Protein AF-A0A7W6SEF0-F1 (afdb_monomer)

Sequence (95 aa):
MAKFGYLPAGMELFPASDQDQFEYIKRVIDRSDYYVVITAGRYGSVASDGLSFTEKECDYAMSQGIPVL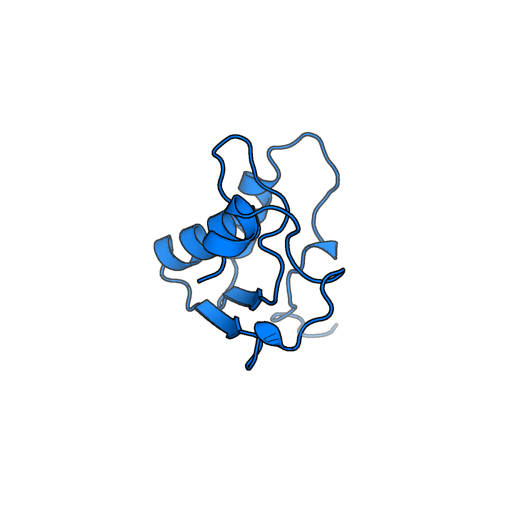AFLHKEPGSLPANRCEKDEAGRTSLI

Radius of gyration: 14.99 Å; Cα contacts (8 Å, |Δi|>4): 95; chains: 1; bounding box: 46×30×32 Å

Foldseek 3Di:
DDPPPDDDDDPVVQDPDPPPSLVVLLVVLLSDQEAEEEDAQFQDDADPVRHRSSVVSVVSSVVSVRHYHYHYDPCNPPDDPVPHDPDPSRRVVPD

Nearest PDB structures (foldseek):
  3ag5-assembly1_A  TM=3.580E-01  e=1.752E+00  Staphylococcus aureus subsp. aureus NCTC 8325
  6vw9-assembly1_B-2  TM=2.630E-01  e=4.913E+00  Caenorhabditis elegans

Mean predicted aligned error: 6.92 Å

pLDDT: mean 82.42, std 12.79, range [39.44, 96.94]

Solvent-accessible surface area (backbone atoms only — not comparable to full-atom values): 6163 Å² total; per-residue (Å²): 138,79,92,82,84,83,73,89,86,55,78,89,77,57,78,97,58,96,59,67,63,64,64,55,49,50,60,52,51,77,73,42,82,60,46,78,46,80,47,59,46,49,50,68,65,60,47,98,87,70,46,23,56,66,53,54,52,50,54,48,35,53,74,71,69,31,52,71,48,79,45,69,53,93,57,57,86,78,51,58,70,92,61,33,43,89,49,71,66,44,49,64,71,45,131

Structure (mmCIF, N/CA/C/O backbone):
data_AF-A0A7W6SEF0-F1
#
_entry.id   AF-A0A7W6SEF0-F1
#
loop_
_atom_site.group_PDB
_atom_site.id
_atom_site.type_symbol
_atom_site.label_atom_id
_atom_site.label_alt_id
_atom_site.label_comp_id
_atom_site.label_asym_id
_atom_site.label_entity_id
_atom_site.label_seq_id
_atom_site.pdbx_PDB_ins_code
_atom_site.Cartn_x
_atom_site.Cartn_y
_atom_site.Cartn_z
_atom_site.occupancy
_atom_site.B_iso_or_equiv
_atom_site.auth_seq_id
_atom_site.auth_comp_id
_atom_site.auth_asym_id
_atom_site.auth_atom_id
_atom_site.pdbx_PDB_model_num
ATOM 1 N N . MET A 1 1 ? -31.357 -14.350 -3.357 1.00 39.44 1 MET A N 1
ATOM 2 C CA . MET A 1 1 ? -30.777 -13.392 -2.393 1.00 39.44 1 MET A CA 1
ATOM 3 C C . MET A 1 1 ? -29.482 -14.010 -1.891 1.00 39.44 1 MET A C 1
ATOM 5 O O . MET A 1 1 ? -29.523 -14.899 -1.053 1.00 39.44 1 MET A O 1
ATOM 9 N N . ALA A 1 2 ? -28.364 -13.711 -2.551 1.00 41.03 2 ALA A N 1
ATOM 10 C CA . ALA A 1 2 ? -27.103 -14.388 -2.275 1.00 41.03 2 ALA A CA 1
ATOM 11 C C . ALA A 1 2 ? -26.405 -13.774 -1.056 1.00 41.03 2 ALA A C 1
ATOM 13 O O . ALA A 1 2 ? -26.467 -12.574 -0.802 1.00 41.03 2 ALA A O 1
ATOM 14 N N . LYS A 1 3 ? -25.786 -14.667 -0.292 1.00 47.06 3 LYS A N 1
ATOM 15 C CA . LYS A 1 3 ? -25.088 -14.481 0.977 1.00 47.06 3 LYS A CA 1
ATOM 16 C C . LYS A 1 3 ? -23.726 -13.803 0.708 1.00 47.06 3 LYS A C 1
ATOM 18 O O . LYS A 1 3 ? -22.683 -14.419 0.877 1.00 47.06 3 LYS A O 1
ATOM 23 N N . PHE A 1 4 ? -23.735 -12.587 0.161 1.00 53.78 4 PHE A N 1
ATOM 24 C CA . PHE A 1 4 ? -22.539 -11.845 -0.268 1.00 53.78 4 PHE A CA 1
ATOM 25 C C . PHE A 1 4 ? -21.936 -11.056 0.905 1.00 53.78 4 PHE A C 1
ATOM 27 O O . PHE A 1 4 ? -22.249 -9.885 1.082 1.00 53.78 4 PHE A O 1
ATOM 34 N N . GLY A 1 5 ? -21.123 -11.706 1.739 1.00 56.44 5 GLY A N 1
ATOM 35 C CA . GLY A 1 5 ? -20.426 -11.052 2.861 1.00 56.44 5 GLY A CA 1
ATOM 36 C C . GLY A 1 5 ? -18.937 -10.778 2.627 1.00 56.44 5 GLY A C 1
ATOM 37 O O . GLY A 1 5 ? -18.329 -10.092 3.432 1.00 56.44 5 GLY A O 1
ATOM 38 N N . TYR A 1 6 ? -18.352 -11.309 1.547 1.00 65.31 6 TYR A N 1
ATOM 39 C CA . TYR A 1 6 ? -16.899 -11.328 1.336 1.00 65.31 6 TYR A CA 1
ATOM 40 C C . TYR A 1 6 ? -16.574 -10.960 -0.115 1.00 65.31 6 TYR A C 1
ATOM 42 O O . TYR A 1 6 ? -16.295 -11.826 -0.943 1.00 65.31 6 TYR A O 1
ATOM 50 N N . LEU A 1 7 ? -16.709 -9.679 -0.453 1.00 72.25 7 LEU A N 1
ATOM 51 C CA . LEU A 1 7 ? -16.340 -9.154 -1.767 1.00 72.25 7 LEU A CA 1
ATOM 52 C C . LEU A 1 7 ? -15.037 -8.360 -1.633 1.00 72.25 7 LEU A C 1
ATOM 54 O O . LEU A 1 7 ? -14.913 -7.599 -0.672 1.00 72.25 7 LEU A O 1
ATOM 58 N N . PRO A 1 8 ? -14.082 -8.508 -2.568 1.00 78.81 8 PRO A N 1
ATOM 59 C CA . PRO A 1 8 ? -12.926 -7.629 -2.600 1.00 78.81 8 PRO A CA 1
ATOM 60 C C . PRO A 1 8 ? -13.412 -6.197 -2.827 1.00 78.81 8 PRO A C 1
ATOM 62 O O . PRO A 1 8 ? -14.189 -5.941 -3.748 1.00 78.81 8 PRO A O 1
ATOM 65 N N . ALA A 1 9 ? -12.975 -5.281 -1.968 1.00 79.94 9 ALA A N 1
ATOM 66 C CA . ALA A 1 9 ? -13.170 -3.862 -2.184 1.00 79.94 9 ALA A CA 1
ATOM 67 C C . ALA A 1 9 ? -11.911 -3.303 -2.846 1.00 79.94 9 ALA A C 1
ATOM 69 O O . ALA A 1 9 ? -10.923 -3.030 -2.169 1.00 79.94 9 ALA A O 1
ATOM 70 N N . GLY A 1 10 ? -11.927 -3.211 -4.174 1.00 77.44 10 GLY A N 1
ATOM 71 C CA . GLY A 1 10 ? -10.840 -2.619 -4.939 1.00 77.44 10 GLY A CA 1
ATOM 72 C C . GLY A 1 10 ? -11.106 -1.161 -5.305 1.00 77.44 10 GLY A C 1
ATOM 73 O O . GLY A 1 10 ? -12.167 -0.590 -5.023 1.00 77.44 10 GLY A O 1
ATOM 74 N N . MET A 1 11 ? -10.124 -0.561 -5.977 1.00 71.50 11 MET A N 1
ATOM 75 C CA . MET A 1 11 ? -10.164 0.844 -6.388 1.00 71.50 11 MET A CA 1
ATOM 76 C C . MET A 1 11 ? -11.303 1.168 -7.367 1.00 71.50 11 MET A C 1
ATOM 78 O O . MET A 1 11 ? -11.673 2.329 -7.524 1.00 71.50 11 MET A O 1
ATOM 82 N N . GLU A 1 12 ? -11.900 0.158 -7.999 1.00 70.00 12 GLU A N 1
ATOM 83 C CA . GLU A 1 12 ? -13.079 0.277 -8.858 1.00 70.00 12 GLU A CA 1
ATOM 84 C C . GLU A 1 12 ? -14.348 0.721 -8.116 1.00 70.00 12 GLU A C 1
ATOM 86 O O . GLU A 1 12 ? -15.280 1.223 -8.743 1.00 70.00 12 GLU A O 1
ATOM 91 N N . LEU A 1 13 ? -14.395 0.553 -6.791 1.00 65.50 13 LEU A N 1
ATOM 92 C CA . LEU A 1 13 ? -15.524 0.968 -5.955 1.00 65.50 13 LEU A CA 1
ATOM 93 C C . LEU A 1 13 ? -15.366 2.392 -5.408 1.00 65.50 13 LEU A C 1
ATOM 95 O O . LEU A 1 13 ? -16.219 2.854 -4.645 1.00 65.50 13 LEU A O 1
ATOM 99 N N . PHE A 1 14 ? -14.267 3.076 -5.735 1.00 68.94 14 PHE A N 1
ATOM 100 C CA . PHE A 1 14 ? -13.942 4.366 -5.140 1.00 68.94 14 PHE A CA 1
ATOM 101 C C . PHE A 1 14 ? -14.548 5.496 -5.985 1.00 68.94 14 PHE A C 1
ATOM 103 O O . PHE A 1 14 ? -14.294 5.572 -7.190 1.00 68.94 14 PHE A O 1
ATOM 110 N N . PRO A 1 15 ? -15.380 6.372 -5.396 1.00 64.62 15 PRO A N 1
ATOM 111 C CA . PRO A 1 15 ? -15.965 7.484 -6.130 1.00 64.62 15 PRO A CA 1
ATOM 112 C C . PRO A 1 15 ? -14.872 8.466 -6.573 1.00 64.62 15 PRO A C 1
ATOM 114 O O . PRO A 1 15 ? -14.011 8.844 -5.785 1.00 64.62 15 PRO A O 1
ATOM 117 N N . ALA A 1 16 ? -14.943 8.925 -7.824 1.00 60.09 16 ALA A N 1
ATOM 118 C CA . ALA A 1 16 ? -14.096 9.996 -8.351 1.00 60.09 16 ALA A CA 1
ATOM 119 C C . ALA A 1 16 ? -14.615 11.378 -7.896 1.00 60.09 16 ALA A C 1
ATOM 121 O O . ALA A 1 16 ? -15.036 12.185 -8.723 1.00 60.09 16 ALA A O 1
ATOM 122 N N . SER A 1 17 ? -14.703 11.613 -6.583 1.00 58.84 17 SER A N 1
ATOM 123 C CA . SER A 1 17 ? -15.214 12.865 -6.004 1.00 58.84 17 SER A CA 1
ATOM 124 C C . SER A 1 17 ? -14.119 13.681 -5.310 1.00 58.84 17 SER A C 1
ATOM 126 O O . SER A 1 17 ? -13.074 13.150 -4.953 1.00 58.84 17 SER A O 1
ATOM 128 N N . ASP A 1 18 ? -14.397 14.969 -5.074 1.00 53.88 18 ASP A N 1
ATOM 129 C CA . ASP A 1 18 ? -13.518 15.925 -4.371 1.00 53.88 18 ASP A CA 1
ATOM 130 C C . ASP A 1 18 ? -13.388 15.669 -2.853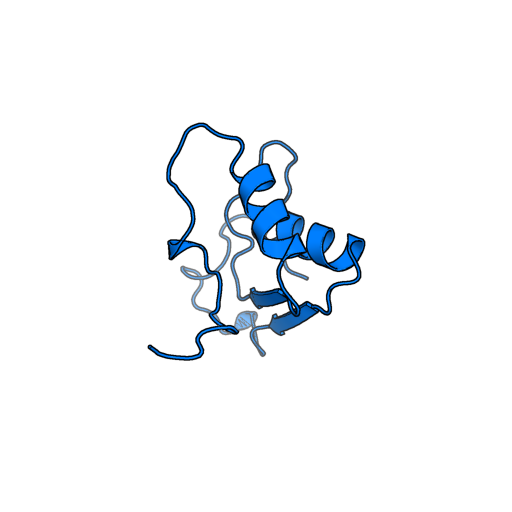 1.00 53.88 18 ASP A C 1
ATOM 132 O O . ASP A 1 18 ? -12.762 16.449 -2.132 1.00 53.88 18 ASP A O 1
ATOM 136 N N . GLN A 1 19 ? -14.030 14.621 -2.325 1.00 58.16 19 GLN A N 1
ATOM 137 C CA . GLN A 1 19 ? -13.870 14.236 -0.924 1.00 58.16 19 GLN A CA 1
ATOM 138 C C . GLN A 1 19 ? -12.465 13.656 -0.724 1.00 58.16 19 GLN A C 1
ATOM 140 O O . GLN A 1 19 ? -11.928 13.054 -1.649 1.00 58.16 19 GLN A O 1
ATOM 145 N N . ASP A 1 20 ? -11.875 13.814 0.467 1.00 74.94 20 ASP A N 1
ATOM 146 C CA . ASP A 1 20 ? -10.567 13.222 0.767 1.00 74.94 20 ASP A CA 1
ATOM 147 C C . ASP A 1 20 ? -10.643 11.700 0.561 1.00 74.94 20 ASP A C 1
ATOM 149 O O . ASP A 1 20 ? -11.208 10.959 1.372 1.00 74.94 20 ASP A O 1
ATOM 153 N N . GLN A 1 21 ? -10.148 11.255 -0.597 1.00 77.75 21 GLN A N 1
ATOM 154 C CA . GLN A 1 21 ? -10.244 9.886 -1.091 1.00 77.75 21 GLN A CA 1
ATOM 155 C C . GLN A 1 21 ? -9.670 8.909 -0.063 1.00 77.75 21 GLN A C 1
ATOM 157 O O . GLN A 1 21 ? -10.187 7.805 0.115 1.00 77.75 21 GLN A O 1
ATOM 162 N N . PHE A 1 22 ? -8.659 9.355 0.681 1.00 83.25 22 PHE A N 1
ATOM 163 C CA . PHE A 1 22 ? -8.027 8.576 1.726 1.00 83.25 22 PHE A CA 1
ATOM 164 C C . PHE A 1 22 ? -8.965 8.326 2.916 1.00 83.25 22 PHE A C 1
ATOM 166 O O . PHE A 1 22 ? -9.010 7.212 3.433 1.00 83.25 22 PHE A O 1
ATOM 173 N N . GLU A 1 23 ? -9.791 9.297 3.316 1.00 86.81 23 GLU A N 1
ATOM 174 C CA . GLU A 1 23 ? -10.790 9.107 4.382 1.00 86.81 23 GLU A CA 1
ATOM 175 C C . GLU A 1 23 ? -11.851 8.067 4.016 1.00 86.81 23 GLU A C 1
ATOM 177 O O . GLU A 1 23 ? -12.312 7.308 4.872 1.00 86.81 23 GLU A O 1
ATOM 182 N N . TYR A 1 24 ? -12.243 8.006 2.743 1.00 85.69 24 TYR A N 1
ATOM 183 C CA . TYR A 1 24 ? -13.146 6.962 2.269 1.00 85.69 24 TYR A CA 1
ATOM 184 C C . TYR A 1 24 ? -12.477 5.585 2.319 1.00 85.69 24 TYR A C 1
ATOM 186 O O . TYR A 1 24 ? -13.068 4.640 2.843 1.00 85.69 24 TYR A O 1
ATOM 194 N N . ILE A 1 25 ? -11.239 5.482 1.831 1.00 88.00 25 ILE A N 1
ATOM 195 C CA . ILE A 1 25 ? -10.490 4.222 1.806 1.00 88.00 25 ILE A CA 1
ATOM 196 C C . ILE A 1 25 ? -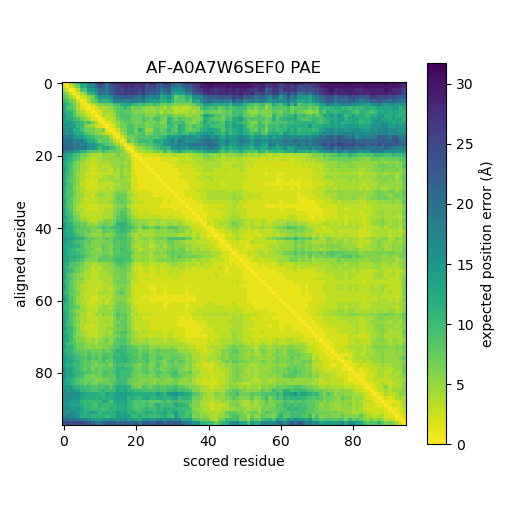10.272 3.684 3.222 1.00 88.00 25 ILE A C 1
ATOM 198 O O . ILE A 1 25 ? -10.509 2.502 3.462 1.00 88.00 25 ILE A O 1
ATOM 202 N N . LYS A 1 26 ? -9.949 4.545 4.194 1.00 90.56 26 LYS A N 1
ATOM 203 C CA . LYS A 1 26 ? -9.847 4.149 5.606 1.00 90.56 26 LYS A CA 1
ATOM 204 C C . LYS A 1 26 ? -11.112 3.461 6.116 1.00 90.56 26 LYS A C 1
ATOM 206 O O . LYS A 1 26 ? -11.026 2.384 6.688 1.00 90.56 26 LYS A O 1
ATOM 211 N N . ARG A 1 27 ? -12.299 3.997 5.807 1.00 90.25 27 ARG A N 1
ATOM 212 C CA . ARG A 1 27 ? -13.583 3.375 6.197 1.00 90.25 27 ARG A CA 1
ATOM 213 C C . ARG A 1 27 ? -13.820 2.012 5.549 1.00 90.25 27 ARG A C 1
ATOM 215 O O . ARG A 1 27 ? -14.564 1.202 6.099 1.00 90.25 27 ARG A O 1
ATOM 222 N N . VAL A 1 28 ? -13.272 1.790 4.356 1.00 89.81 28 VAL A N 1
ATOM 223 C CA . VAL A 1 28 ? -13.325 0.491 3.673 1.00 89.81 28 VAL A CA 1
ATOM 224 C C . VAL A 1 28 ? -12.366 -0.486 4.351 1.00 89.81 28 VAL A C 1
ATOM 226 O O . VAL A 1 28 ? -12.767 -1.608 4.662 1.00 89.81 28 VAL A O 1
ATOM 229 N N . ILE A 1 29 ? -11.144 -0.043 4.650 1.00 91.50 29 ILE A N 1
ATOM 230 C CA . ILE A 1 29 ? -10.140 -0.825 5.377 1.00 91.50 29 ILE A CA 1
ATOM 231 C C . ILE A 1 29 ? -10.676 -1.230 6.757 1.00 91.50 29 ILE A C 1
ATOM 233 O O . ILE A 1 29 ? -10.673 -2.413 7.067 1.00 91.50 29 ILE A O 1
ATOM 237 N N . ASP A 1 30 ? -11.266 -0.310 7.523 1.00 92.69 30 ASP A N 1
ATOM 238 C CA . ASP A 1 30 ? -11.834 -0.575 8.859 1.00 92.69 30 ASP A CA 1
ATOM 239 C C . ASP A 1 30 ? -12.923 -1.665 8.871 1.00 92.69 30 ASP A C 1
ATOM 241 O O . ASP A 1 30 ? -13.240 -2.236 9.914 1.00 92.69 30 ASP A O 1
ATOM 245 N N . ARG A 1 31 ? -13.549 -1.927 7.719 1.00 90.69 31 ARG A N 1
ATOM 246 C CA . ARG A 1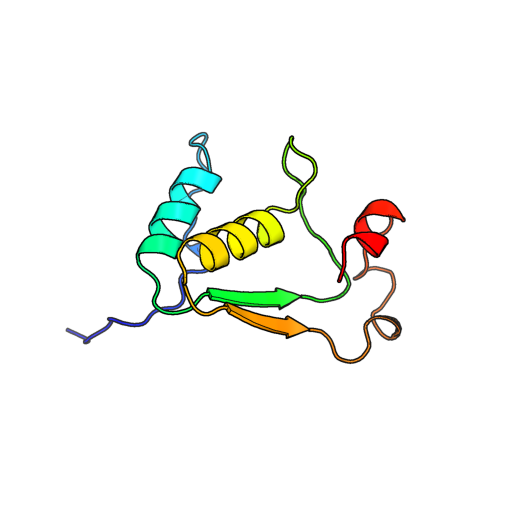 31 ? -14.601 -2.941 7.541 1.00 90.69 31 ARG A CA 1
ATOM 247 C C . ARG A 1 31 ? -14.083 -4.241 6.926 1.00 90.69 31 ARG A C 1
ATOM 249 O O . ARG A 1 31 ? -14.891 -5.119 6.630 1.00 90.69 31 ARG A O 1
ATOM 256 N N . SER A 1 32 ? -12.780 -4.340 6.689 1.00 90.19 32 SER A N 1
ATOM 257 C CA . SER A 1 32 ? -12.141 -5.461 6.007 1.00 90.19 32 SER A CA 1
ATOM 258 C C . SER A 1 32 ? -11.445 -6.387 7.001 1.00 90.19 32 SER A C 1
ATOM 260 O O . SER A 1 32 ? -10.771 -5.933 7.920 1.00 90.19 32 SER A O 1
ATOM 262 N N . ASP A 1 33 ? -11.561 -7.698 6.781 1.00 92.06 33 ASP A N 1
ATOM 263 C CA . ASP A 1 33 ? -10.866 -8.707 7.594 1.00 92.06 33 ASP A CA 1
ATOM 264 C C . ASP A 1 33 ? -9.387 -8.874 7.198 1.00 92.06 33 ASP A C 1
ATOM 266 O O . ASP A 1 33 ? -8.570 -9.313 8.003 1.00 92.06 33 ASP A O 1
ATOM 270 N N . TYR A 1 34 ? -9.046 -8.548 5.946 1.00 92.25 34 TYR A N 1
ATOM 271 C CA . TYR A 1 34 ? -7.704 -8.664 5.374 1.00 92.25 34 TYR A CA 1
ATOM 272 C C . TYR A 1 34 ? -7.444 -7.511 4.410 1.00 92.25 34 TYR A C 1
ATOM 274 O O . TYR A 1 34 ? -8.329 -7.133 3.640 1.00 92.25 34 TYR A O 1
ATOM 282 N N . TYR A 1 35 ? -6.208 -7.020 4.389 1.00 93.50 35 TYR A N 1
ATOM 283 C CA . TYR A 1 35 ? -5.727 -6.101 3.362 1.00 93.50 35 TYR A CA 1
ATOM 284 C C . TYR A 1 35 ? -4.770 -6.848 2.431 1.00 93.50 35 TYR A C 1
ATOM 286 O O . TYR A 1 35 ? -3.794 -7.449 2.878 1.00 93.50 35 TYR A O 1
ATOM 294 N N . VAL A 1 36 ? -5.062 -6.853 1.132 1.00 92.44 36 VAL A N 1
ATOM 295 C CA . VAL A 1 36 ? -4.257 -7.554 0.125 1.00 92.44 36 VAL A CA 1
ATOM 296 C C . VAL A 1 36 ? -3.620 -6.527 -0.789 1.00 92.44 36 VAL A C 1
ATOM 298 O O . VAL A 1 36 ? -4.325 -5.753 -1.431 1.00 92.44 36 VAL A O 1
ATOM 301 N N . VAL A 1 37 ? -2.296 -6.563 -0.895 1.00 91.56 37 VAL A N 1
ATOM 302 C CA . VAL A 1 37 ? -1.542 -5.679 -1.782 1.00 91.56 37 VAL A CA 1
ATOM 303 C C . VAL A 1 37 ? -0.681 -6.499 -2.731 1.00 91.56 37 VAL A C 1
ATOM 305 O O . VAL A 1 37 ? -0.028 -7.463 -2.334 1.00 91.56 37 VAL A O 1
ATOM 308 N N . ILE A 1 38 ? -0.697 -6.125 -4.007 1.00 90.25 38 ILE A N 1
ATOM 309 C CA . ILE A 1 38 ? 0.121 -6.740 -5.051 1.00 90.25 38 ILE A CA 1
ATOM 310 C C . ILE A 1 38 ? 1.026 -5.647 -5.604 1.00 90.25 38 ILE A C 1
ATOM 312 O O . ILE A 1 38 ? 0.534 -4.676 -6.178 1.00 90.25 38 ILE A O 1
ATOM 316 N N . THR A 1 39 ? 2.337 -5.800 -5.442 1.00 88.25 39 THR A N 1
ATOM 317 C CA . THR A 1 39 ? 3.313 -4.804 -5.894 1.00 88.25 39 THR A CA 1
ATOM 318 C C . THR A 1 39 ? 4.297 -5.396 -6.899 1.00 88.25 39 THR A C 1
ATOM 320 O O . THR A 1 39 ? 4.611 -6.590 -6.920 1.00 88.25 39 THR A O 1
ATOM 323 N N . ALA A 1 40 ? 4.760 -4.529 -7.792 1.00 88.75 40 ALA A N 1
ATOM 324 C CA . ALA A 1 40 ? 5.746 -4.835 -8.817 1.00 88.75 40 ALA A CA 1
ATOM 325 C C . ALA A 1 40 ? 6.680 -3.624 -8.957 1.00 88.75 40 ALA A C 1
ATOM 327 O O . ALA A 1 40 ? 6.964 -2.946 -7.981 1.00 88.75 40 ALA A O 1
ATOM 328 N N . GLY A 1 41 ? 7.142 -3.310 -10.165 1.00 87.25 41 GLY A N 1
ATOM 329 C CA . GLY A 1 41 ? 8.132 -2.257 -10.397 1.00 87.25 41 GLY A CA 1
ATOM 330 C C . GLY A 1 41 ? 7.639 -0.817 -10.228 1.00 87.25 41 GLY A C 1
ATOM 331 O O . GLY A 1 41 ? 8.383 0.084 -10.595 1.00 87.25 41 GLY A O 1
ATOM 332 N N . ARG A 1 42 ? 6.412 -0.570 -9.746 1.00 88.06 42 ARG A N 1
ATOM 333 C CA . ARG A 1 42 ? 5.829 0.779 -9.645 1.00 88.06 42 ARG A CA 1
ATOM 334 C C . ARG A 1 42 ? 5.408 1.097 -8.225 1.00 88.06 42 ARG A C 1
ATOM 336 O O . ARG A 1 42 ? 4.622 0.347 -7.651 1.00 88.06 42 ARG A O 1
ATOM 343 N N . TYR A 1 43 ? 5.909 2.213 -7.710 1.00 84.88 43 TYR A N 1
ATOM 344 C CA . TYR A 1 43 ? 5.529 2.753 -6.411 1.00 84.88 43 TYR A CA 1
ATOM 345 C C . TYR A 1 43 ? 4.135 3.390 -6.485 1.00 84.88 43 TYR A C 1
ATOM 347 O O . TYR A 1 43 ? 3.353 3.312 -5.543 1.00 84.88 43 TYR A O 1
ATOM 355 N N . GLY A 1 44 ? 3.766 3.899 -7.665 1.00 82.75 44 GLY A N 1
ATOM 356 C CA . GLY A 1 44 ? 2.423 4.397 -7.942 1.00 82.75 44 GLY A CA 1
ATOM 357 C C . GLY A 1 44 ? 2.281 5.894 -7.690 1.00 82.75 44 GLY A C 1
ATOM 358 O O . GLY A 1 44 ? 3.257 6.639 -7.654 1.00 82.75 44 GLY A O 1
ATOM 359 N N . SER A 1 45 ? 1.036 6.356 -7.587 1.00 84.12 45 SER A N 1
ATOM 360 C CA . SER A 1 45 ? 0.748 7.776 -7.381 1.00 84.12 45 SER A CA 1
ATOM 361 C C . SER A 1 45 ? 1.099 8.187 -5.954 1.00 84.12 45 SER A C 1
ATOM 363 O O . SER A 1 45 ? 0.610 7.580 -5.001 1.00 84.12 45 SER A O 1
ATOM 365 N N . VAL A 1 46 ? 1.910 9.234 -5.821 1.00 84.44 46 VAL A N 1
ATOM 366 C CA . VAL A 1 46 ? 2.267 9.837 -4.533 1.00 84.44 46 VAL A CA 1
ATOM 367 C C . VAL A 1 46 ? 1.254 10.899 -4.123 1.00 84.44 46 VAL A C 1
ATOM 369 O O . VAL A 1 46 ? 0.775 11.678 -4.951 1.00 84.44 46 VAL A O 1
ATOM 372 N N . ALA A 1 47 ? 0.923 10.925 -2.837 1.00 82.31 47 ALA A N 1
ATOM 373 C CA . ALA A 1 47 ? 0.164 11.998 -2.221 1.00 82.31 47 ALA A CA 1
ATOM 374 C C . ALA A 1 47 ? 1.078 13.199 -1.908 1.00 82.31 47 ALA A C 1
ATOM 376 O O . ALA A 1 47 ? 2.295 13.166 -2.102 1.00 82.31 47 ALA A O 1
ATOM 377 N N . SER A 1 48 ? 0.488 14.294 -1.426 1.00 82.94 48 SER A N 1
ATOM 378 C CA . SER A 1 48 ? 1.211 15.538 -1.118 1.00 82.94 48 SER A CA 1
ATOM 379 C C . SER A 1 48 ? 2.262 15.402 -0.012 1.00 82.94 48 SER A C 1
ATOM 381 O O . SER A 1 48 ? 3.124 16.266 0.118 1.00 82.94 48 SER A O 1
ATOM 383 N N . ASP A 1 49 ? 2.175 14.350 0.799 1.00 83.12 49 ASP A N 1
ATOM 384 C CA . ASP A 1 49 ? 3.122 14.001 1.861 1.00 83.12 49 ASP A CA 1
ATOM 385 C C . ASP A 1 49 ? 4.296 13.135 1.369 1.00 83.12 49 ASP A C 1
ATOM 387 O O . ASP A 1 49 ? 5.186 12.817 2.153 1.00 83.12 49 ASP A O 1
ATOM 391 N N . GLY A 1 50 ? 4.336 12.796 0.075 1.00 83.75 50 GLY A N 1
ATOM 392 C CA . GLY A 1 50 ? 5.432 12.054 -0.550 1.00 83.75 50 GLY A CA 1
ATOM 393 C C . GLY A 1 50 ? 5.308 10.532 -0.471 1.00 83.75 50 GLY A C 1
ATOM 394 O O . GLY A 1 50 ? 6.148 9.844 -1.045 1.00 83.75 50 GLY A O 1
ATOM 395 N N . LEU A 1 51 ? 4.263 10.005 0.174 1.00 85.94 51 LEU A N 1
ATOM 396 C CA . LEU A 1 51 ? 3.990 8.568 0.232 1.00 85.94 51 LEU A CA 1
ATOM 397 C C . LEU A 1 51 ? 3.041 8.147 -0.890 1.00 85.94 51 LEU A C 1
ATOM 399 O O . LEU A 1 51 ? 2.128 8.893 -1.261 1.00 85.94 51 LEU A O 1
ATOM 403 N N . SER A 1 52 ? 3.225 6.939 -1.426 1.00 87.50 52 SER A N 1
ATOM 404 C CA . SER A 1 52 ? 2.242 6.377 -2.358 1.00 87.50 52 SER A CA 1
ATOM 405 C C . SER A 1 52 ? 0.907 6.136 -1.655 1.00 87.50 52 SER A C 1
ATOM 407 O O . SER A 1 52 ? 0.871 5.778 -0.478 1.00 87.50 52 SER A O 1
ATOM 409 N N . PHE A 1 53 ? -0.209 6.291 -2.372 1.00 86.12 53 PHE A N 1
ATOM 410 C CA . PHE A 1 53 ? -1.521 5.932 -1.816 1.00 86.12 53 PHE A CA 1
ATOM 411 C C . PHE A 1 53 ? -1.545 4.470 -1.342 1.00 86.1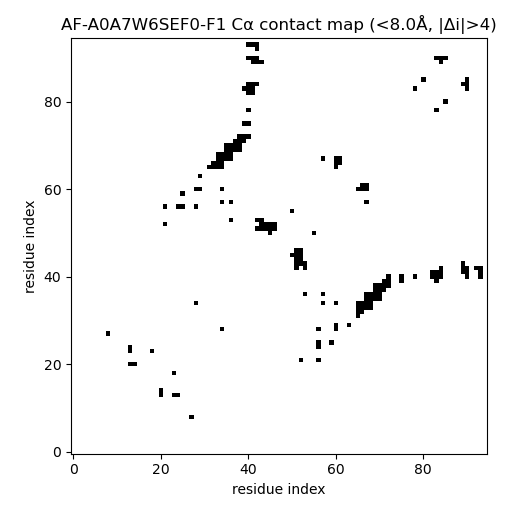2 53 PHE A C 1
ATOM 413 O O . PHE A 1 53 ? -1.996 4.200 -0.235 1.00 86.12 53 PHE A O 1
ATOM 420 N N . THR A 1 54 ? -0.942 3.560 -2.112 1.00 89.31 54 THR A N 1
ATOM 421 C CA . THR A 1 54 ? -0.808 2.140 -1.759 1.00 89.31 54 THR A CA 1
ATOM 422 C C . THR A 1 54 ? -0.055 1.918 -0.443 1.00 89.31 54 THR A C 1
ATOM 424 O O . THR A 1 54 ? -0.450 1.062 0.349 1.00 89.31 54 THR A O 1
ATOM 427 N N . GLU A 1 55 ? 1.022 2.670 -0.193 1.00 90.56 55 GLU A N 1
ATOM 428 C CA . GLU A 1 55 ? 1.764 2.611 1.073 1.00 90.56 55 GLU A CA 1
ATOM 429 C C . GLU A 1 55 ? 0.928 3.166 2.220 1.00 90.56 55 GLU A C 1
ATOM 431 O O . GLU A 1 55 ? 0.773 2.491 3.232 1.00 90.56 55 GLU A O 1
ATOM 436 N N . LYS A 1 56 ? 0.284 4.324 2.031 1.00 91.12 56 LYS A N 1
ATOM 437 C CA . LYS A 1 56 ? -0.594 4.920 3.050 1.00 91.12 56 LYS A CA 1
ATOM 438 C C . LYS A 1 56 ? -1.727 3.980 3.462 1.00 91.12 56 LYS A C 1
ATOM 440 O O . LYS A 1 56 ? -2.081 3.913 4.636 1.00 91.12 56 LYS A O 1
ATOM 445 N N . GLU A 1 57 ? -2.310 3.268 2.504 1.00 91.38 57 GLU A N 1
ATOM 446 C CA . GLU A 1 57 ? -3.341 2.257 2.740 1.00 91.38 57 GLU A CA 1
ATOM 447 C C . GLU A 1 57 ? -2.793 1.050 3.514 1.00 91.38 57 GLU A C 1
ATOM 449 O O . GLU A 1 57 ? -3.411 0.605 4.484 1.00 91.38 57 GLU A O 1
ATOM 454 N N . CYS A 1 58 ? -1.612 0.557 3.128 1.00 92.44 58 CYS A N 1
ATOM 455 C CA . CYS A 1 58 ? -0.931 -0.553 3.793 1.00 92.44 58 CYS A CA 1
ATOM 456 C C . CYS A 1 58 ? -0.576 -0.210 5.248 1.00 92.44 58 CYS A C 1
ATOM 458 O O . CYS A 1 58 ? -0.915 -0.959 6.166 1.00 92.44 58 CYS A O 1
ATOM 460 N N . ASP A 1 59 ? 0.035 0.954 5.467 1.00 93.69 59 ASP A N 1
ATOM 461 C CA . ASP A 1 59 ? 0.404 1.467 6.787 1.00 93.69 59 ASP A CA 1
ATOM 462 C C . ASP A 1 59 ? -0.819 1.648 7.676 1.00 93.69 59 ASP A C 1
ATOM 464 O O . ASP A 1 59 ? -0.813 1.265 8.850 1.00 93.69 59 ASP A O 1
ATOM 468 N N . TYR A 1 60 ? -1.903 2.181 7.110 1.00 94.69 60 TYR A N 1
ATOM 469 C CA . TYR A 1 60 ? -3.156 2.314 7.831 1.00 94.69 60 TYR A CA 1
ATOM 470 C C . TYR A 1 60 ? -3.716 0.947 8.242 1.00 94.69 60 TYR A C 1
ATOM 472 O O . TYR A 1 60 ? -4.022 0.761 9.421 1.00 94.69 60 TYR A O 1
ATOM 480 N N . ALA A 1 61 ? -3.780 -0.029 7.331 1.00 95.00 61 ALA A N 1
ATOM 481 C CA . ALA A 1 61 ? -4.244 -1.383 7.641 1.00 95.00 61 ALA A CA 1
ATOM 482 C C . ALA A 1 61 ? -3.406 -2.040 8.755 1.00 95.00 61 ALA A C 1
ATOM 484 O O . ALA A 1 61 ? -3.969 -2.573 9.716 1.00 95.00 61 ALA A O 1
ATOM 485 N N . MET A 1 62 ? -2.074 -1.922 8.688 1.00 95.12 62 MET A N 1
ATOM 486 C CA . MET A 1 62 ? -1.173 -2.400 9.743 1.00 95.12 62 MET A CA 1
ATOM 487 C C . MET A 1 62 ? -1.440 -1.702 11.081 1.00 95.12 62 MET A C 1
ATOM 489 O O . MET A 1 62 ? -1.490 -2.366 12.117 1.00 95.12 62 MET A O 1
ATOM 493 N N . SER A 1 63 ? -1.669 -0.383 11.075 1.00 96.94 63 SER A N 1
ATOM 494 C CA . SER A 1 63 ? -1.979 0.385 12.291 1.00 96.94 63 SER A CA 1
ATOM 495 C C . SER A 1 63 ? -3.290 -0.041 12.962 1.00 96.94 63 SER A C 1
ATOM 497 O O . SER A 1 63 ? -3.404 0.042 14.183 1.00 96.94 63 SER A O 1
ATOM 499 N N . GLN A 1 64 ? -4.263 -0.528 12.183 1.00 96.56 64 GLN A N 1
ATOM 500 C CA . GLN A 1 64 ? -5.541 -1.050 12.680 1.00 96.56 64 GLN A CA 1
ATOM 501 C C . GLN A 1 64 ? -5.453 -2.525 13.114 1.00 96.56 64 GLN A C 1
ATOM 503 O O . GLN A 1 64 ? -6.440 -3.095 13.575 1.00 96.56 64 GLN A O 1
ATOM 508 N N . GLY A 1 65 ? -4.282 -3.160 12.980 1.00 95.50 65 GLY A N 1
ATOM 50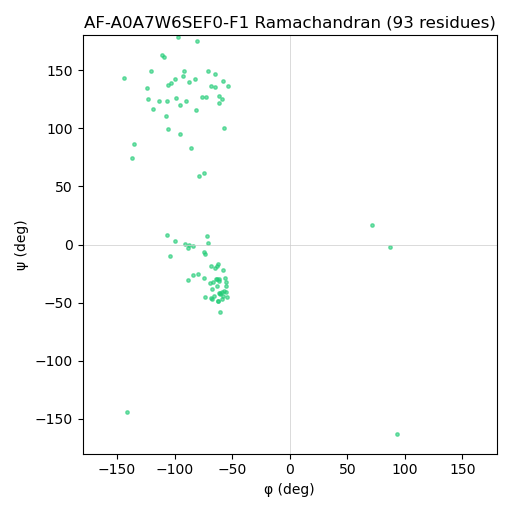9 C CA . GLY A 1 65 ? -4.089 -4.578 13.285 1.00 95.50 65 GLY A CA 1
ATOM 510 C C . GLY A 1 65 ? -4.744 -5.521 12.273 1.00 95.50 65 GLY A C 1
ATOM 511 O O . GLY A 1 65 ? -4.928 -6.701 12.573 1.00 95.50 65 GLY A O 1
ATOM 512 N N . ILE A 1 66 ? -5.094 -5.020 11.085 1.00 95.81 66 ILE A N 1
ATOM 513 C CA . ILE A 1 66 ? -5.661 -5.830 10.006 1.00 95.81 66 ILE A CA 1
ATOM 514 C C . ILE A 1 66 ? -4.522 -6.637 9.367 1.00 95.81 66 ILE A C 1
ATOM 516 O O . ILE A 1 66 ? -3.509 -6.054 8.971 1.00 95.81 66 ILE A O 1
ATOM 520 N N . PRO A 1 67 ? -4.648 -7.971 9.241 1.00 95.94 67 PRO A N 1
ATOM 521 C CA . PRO A 1 67 ? -3.633 -8.787 8.591 1.00 95.94 67 PRO A CA 1
ATOM 522 C C . PRO A 1 67 ? -3.393 -8.354 7.139 1.00 95.94 67 PRO A C 1
ATOM 524 O O . PRO A 1 67 ? -4.315 -8.331 6.317 1.00 95.94 67 PRO A O 1
ATOM 527 N N . VAL A 1 68 ? -2.131 -8.057 6.822 1.00 95.56 68 VAL A N 1
ATOM 528 C CA . VAL A 1 68 ? -1.694 -7.662 5.479 1.00 95.56 68 VAL A CA 1
ATOM 529 C C . VAL A 1 68 ? -1.098 -8.856 4.738 1.00 95.56 68 VAL A C 1
ATOM 531 O O . VAL A 1 68 ? -0.158 -9.496 5.208 1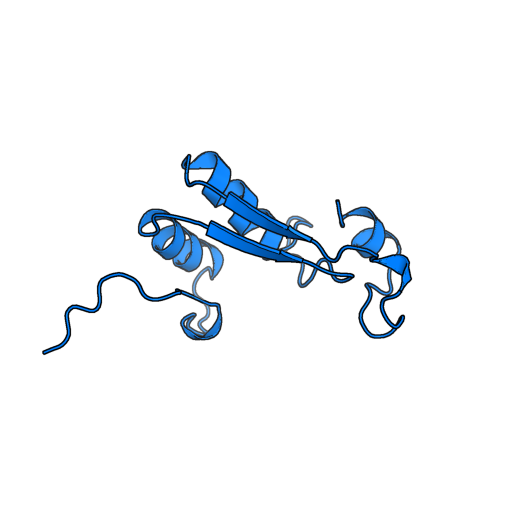.00 95.56 68 VAL A O 1
ATOM 534 N N . LEU A 1 69 ? -1.623 -9.132 3.546 1.00 94.19 69 LEU A N 1
ATOM 535 C CA . LEU A 1 69 ? -1.085 -10.103 2.599 1.00 94.19 69 LEU A CA 1
ATOM 536 C C . LEU A 1 69 ? -0.411 -9.352 1.446 1.00 94.19 69 LEU A C 1
ATOM 538 O O . LEU A 1 69 ? -1.078 -8.880 0.524 1.00 94.19 69 LEU A O 1
ATOM 542 N N . ALA A 1 70 ? 0.916 -9.243 1.509 1.00 92.56 70 ALA A N 1
ATOM 543 C CA . ALA A 1 70 ? 1.719 -8.591 0.482 1.00 92.56 70 ALA A CA 1
ATOM 544 C C . ALA A 1 70 ? 2.277 -9.609 -0.523 1.00 92.56 70 ALA A C 1
ATOM 546 O O . ALA A 1 70 ? 3.037 -10.512 -0.167 1.00 92.56 70 ALA A O 1
ATOM 547 N N . PHE A 1 71 ? 1.919 -9.444 -1.794 1.00 92.12 71 PHE A N 1
ATOM 548 C CA . PHE A 1 71 ? 2.414 -10.246 -2.907 1.00 92.12 71 PHE A CA 1
ATOM 549 C C . PHE A 1 71 ? 3.383 -9.417 -3.742 1.00 92.12 71 PHE A C 1
ATOM 551 O O . PHE A 1 71 ? 2.985 -8.485 -4.441 1.00 92.12 71 PHE A O 1
ATOM 558 N N . LEU A 1 72 ? 4.660 -9.781 -3.675 1.00 89.62 72 LEU A N 1
ATOM 559 C CA . LEU A 1 72 ? 5.737 -9.090 -4.376 1.00 89.62 72 LEU A CA 1
ATOM 560 C C . LEU A 1 72 ? 6.102 -9.837 -5.661 1.00 89.62 72 LEU A C 1
ATOM 562 O O . LEU A 1 72 ? 6.141 -11.073 -5.692 1.00 89.62 72 LEU A O 1
ATOM 566 N N . HIS A 1 73 ? 6.419 -9.099 -6.725 1.00 90.06 73 HIS A N 1
ATOM 567 C CA . HIS A 1 73 ? 6.984 -9.704 -7.928 1.00 90.06 73 HIS A CA 1
ATOM 568 C C . HIS A 1 73 ? 8.330 -10.375 -7.605 1.00 90.06 73 HIS A C 1
ATOM 570 O O . HIS A 1 73 ? 9.261 -9.715 -7.154 1.00 90.06 73 HIS A O 1
ATOM 576 N N . LYS A 1 74 ? 8.447 -11.684 -7.872 1.00 89.00 74 LYS A N 1
ATOM 577 C CA . LYS A 1 74 ? 9.609 -12.511 -7.483 1.00 89.00 74 LYS A CA 1
ATOM 578 C C . LYS A 1 74 ? 10.954 -11.971 -7.984 1.00 89.00 74 LYS A C 1
ATOM 580 O O . LYS A 1 74 ? 11.967 -12.131 -7.314 1.00 89.00 74 LYS A O 1
ATOM 585 N N . GLU A 1 75 ? 10.966 -11.384 -9.176 1.00 88.44 75 GLU A N 1
ATOM 586 C CA . GLU A 1 75 ? 12.170 -10.844 -9.807 1.00 88.44 75 GLU A CA 1
ATOM 587 C C . GLU A 1 75 ? 11.861 -9.456 -10.390 1.00 88.44 75 GLU A C 1
ATOM 589 O O . GLU A 1 75 ? 11.451 -9.344 -11.543 1.00 88.44 75 GLU A O 1
ATOM 594 N N . PRO A 1 76 ? 11.968 -8.370 -9.607 1.00 83.50 76 PRO A N 1
ATOM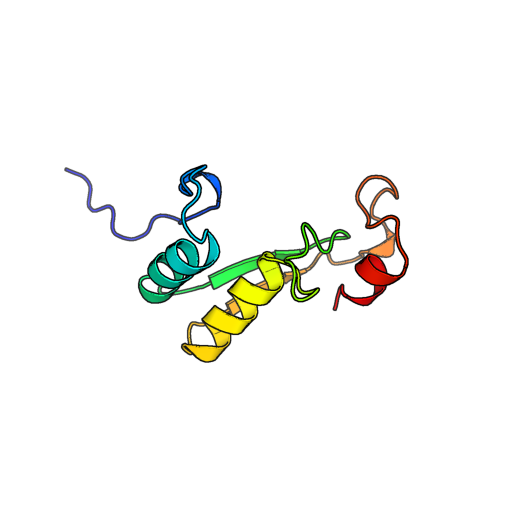 595 C CA . PRO A 1 76 ? 11.648 -7.025 -10.095 1.00 83.50 76 PRO A CA 1
ATOM 596 C C . PRO A 1 76 ? 12.533 -6.588 -11.272 1.00 83.50 76 PRO A C 1
ATOM 598 O O . PRO A 1 76 ? 12.083 -5.854 -12.146 1.00 83.50 76 PRO A O 1
ATOM 601 N N . GLY A 1 77 ? 13.773 -7.087 -11.334 1.00 84.06 77 GLY A N 1
ATOM 602 C CA . GLY A 1 77 ? 14.726 -6.785 -12.405 1.00 84.06 77 GLY A CA 1
ATOM 603 C C . GLY A 1 77 ? 14.363 -7.355 -13.781 1.00 84.06 77 GLY A C 1
ATOM 604 O O . GLY A 1 77 ? 14.878 -6.860 -14.780 1.00 84.06 77 GLY A O 1
ATOM 605 N N . SER A 1 78 ? 13.471 -8.352 -13.863 1.00 89.38 78 SER A N 1
ATOM 606 C CA . SER A 1 78 ? 12.990 -8.886 -15.146 1.00 89.38 78 SER A CA 1
ATOM 607 C C . SER A 1 78 ? 11.772 -8.143 -15.698 1.00 89.38 78 SER A C 1
ATOM 609 O O . SER A 1 78 ? 11.319 -8.428 -16.810 1.00 89.38 78 SER A O 1
ATOM 611 N N . LEU A 1 79 ? 11.249 -7.155 -14.964 1.00 89.31 79 LEU A N 1
ATOM 612 C CA . LEU A 1 79 ? 10.157 -6.321 -15.448 1.00 89.31 79 LEU A CA 1
ATOM 613 C C . LEU A 1 79 ? 10.632 -5.418 -16.600 1.00 89.31 79 LEU A C 1
ATOM 615 O O . LEU A 1 79 ? 11.688 -4.788 -16.507 1.00 89.31 79 LEU A O 1
ATOM 619 N N . PRO A 1 80 ? 9.843 -5.293 -17.683 1.00 90.56 80 PRO A N 1
ATOM 620 C CA . PRO A 1 80 ? 10.115 -4.319 -18.730 1.00 90.56 80 PRO A CA 1
ATOM 621 C C . PRO A 1 80 ? 10.253 -2.909 -18.146 1.00 90.56 80 PRO A C 1
ATOM 623 O O . PRO A 1 80 ? 9.416 -2.496 -17.348 1.00 90.56 80 PRO A O 1
ATOM 626 N N . ALA A 1 81 ? 11.247 -2.135 -18.590 1.00 87.25 81 ALA A N 1
ATOM 627 C CA . ALA A 1 81 ? 11.519 -0.799 -18.045 1.00 87.25 81 ALA A CA 1
ATOM 628 C C . ALA A 1 81 ? 10.313 0.161 -18.115 1.00 87.25 81 ALA A C 1
ATOM 630 O O . ALA A 1 81 ? 10.160 1.032 -17.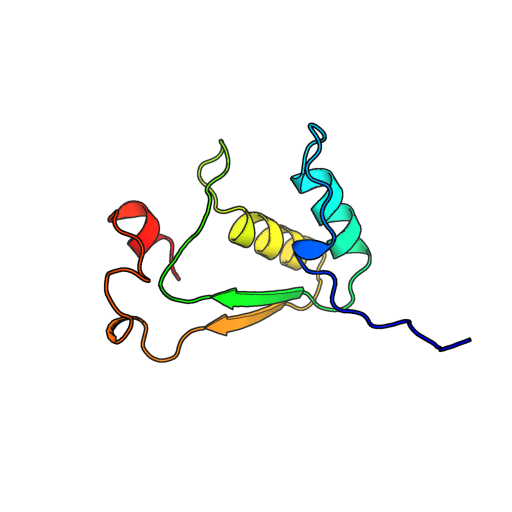267 1.00 87.25 81 ALA A O 1
ATOM 631 N N . ASN A 1 82 ? 9.413 -0.010 -19.092 1.00 88.88 82 ASN A N 1
ATOM 632 C CA . ASN A 1 82 ? 8.179 0.779 -19.193 1.00 88.88 82 ASN A CA 1
ATOM 633 C C . ASN A 1 82 ? 7.100 0.398 -18.157 1.00 88.88 82 ASN A C 1
ATOM 635 O O . ASN A 1 82 ? 6.081 1.082 -18.066 1.00 88.88 82 ASN A O 1
ATOM 639 N N . ARG A 1 83 ? 7.302 -0.689 -17.407 1.00 86.50 83 ARG A N 1
ATOM 640 C CA . ARG A 1 83 ? 6.484 -1.138 -16.273 1.00 86.50 83 ARG A CA 1
ATOM 641 C C . ARG A 1 83 ? 7.167 -0.906 -14.926 1.00 86.50 83 ARG A C 1
ATOM 643 O O . ARG A 1 83 ? 6.636 -1.365 -13.919 1.00 86.50 83 ARG A O 1
ATOM 650 N N . CYS A 1 84 ? 8.296 -0.208 -14.910 1.00 87.69 84 CYS A N 1
ATOM 651 C CA . CYS A 1 84 ? 8.980 0.196 -13.691 1.00 87.69 84 CYS A CA 1
ATOM 652 C C . CYS A 1 84 ? 8.857 1.709 -13.482 1.00 87.69 84 CYS A C 1
ATOM 654 O O . CYS A 1 84 ? 8.569 2.447 -14.431 1.00 87.69 84 CYS A O 1
ATOM 656 N N . GLU A 1 85 ? 9.092 2.170 -12.255 1.00 86.88 85 GLU A N 1
ATOM 657 C CA . GLU A 1 85 ? 9.297 3.591 -12.001 1.00 86.88 85 GLU A CA 1
ATOM 658 C C . GLU A 1 85 ? 10.470 4.112 -12.824 1.00 86.88 85 GLU A C 1
ATOM 660 O O . GLU A 1 85 ? 11.485 3.436 -13.035 1.00 86.88 85 GLU A O 1
ATOM 665 N N . LYS A 1 86 ? 10.287 5.325 -13.337 1.00 83.19 86 LYS A N 1
ATOM 666 C CA . LYS A 1 86 ? 11.273 5.975 -14.203 1.00 83.19 86 LYS A CA 1
ATOM 667 C C . LYS A 1 86 ? 12.291 6.762 -13.395 1.00 83.19 86 LYS A C 1
ATOM 669 O O . LYS A 1 86 ? 13.426 6.914 -13.838 1.00 83.19 86 LYS A O 1
ATOM 674 N N . ASP A 1 87 ? 11.869 7.278 -12.253 1.00 82.81 87 ASP A N 1
ATOM 675 C CA . ASP A 1 87 ? 12.668 8.074 -11.345 1.00 82.81 87 ASP A CA 1
ATOM 676 C C . ASP A 1 87 ? 13.341 7.199 -10.284 1.00 82.81 87 ASP A C 1
ATOM 678 O O . ASP A 1 87 ? 12.862 6.140 -9.883 1.00 82.81 87 ASP A O 1
ATOM 682 N N . GLU A 1 88 ? 14.513 7.638 -9.841 1.00 79.69 88 GLU A N 1
ATOM 683 C CA . GLU A 1 88 ? 15.296 6.925 -8.831 1.00 79.69 88 GLU A CA 1
ATOM 684 C C . GLU A 1 88 ? 14.594 6.915 -7.465 1.00 79.69 88 GLU A C 1
ATOM 686 O O . GLU A 1 88 ? 14.677 5.924 -6.738 1.00 79.69 88 GLU A O 1
ATOM 691 N N . ALA A 1 89 ? 13.842 7.979 -7.160 1.00 80.38 89 ALA A N 1
ATOM 692 C CA . ALA A 1 89 ? 13.042 8.096 -5.947 1.00 80.38 89 ALA A CA 1
ATOM 693 C C . ALA A 1 89 ? 11.989 6.980 -5.867 1.00 80.38 89 ALA A C 1
ATOM 695 O O . ALA A 1 89 ? 12.055 6.150 -4.962 1.00 80.38 89 ALA A O 1
ATOM 696 N N . GLY A 1 90 ? 11.102 6.876 -6.862 1.00 77.94 90 GLY A N 1
ATOM 697 C CA . GLY A 1 90 ? 10.087 5.824 -6.905 1.00 77.94 90 GLY A CA 1
ATOM 698 C C . GLY A 1 90 ? 10.668 4.406 -6.954 1.00 77.94 90 GLY A C 1
ATOM 699 O O . GLY A 1 90 ? 10.088 3.483 -6.390 1.00 77.94 90 GLY A O 1
ATOM 700 N N . ARG A 1 91 ? 11.842 4.212 -7.568 1.00 76.69 91 ARG A N 1
ATOM 701 C CA . ARG A 1 91 ? 12.527 2.905 -7.581 1.00 76.69 91 ARG A CA 1
ATOM 702 C C . ARG A 1 91 ? 13.066 2.485 -6.216 1.00 76.69 91 ARG A C 1
ATOM 704 O O . ARG A 1 91 ? 13.115 1.290 -5.956 1.00 76.69 91 ARG A O 1
ATOM 711 N N . THR A 1 92 ? 13.490 3.438 -5.390 1.00 79.25 92 THR A N 1
ATOM 712 C CA . THR A 1 92 ? 14.064 3.172 -4.059 1.00 79.25 92 THR A CA 1
ATOM 713 C C . THR A 1 92 ? 12.979 2.997 -2.997 1.00 79.25 92 THR A C 1
ATOM 715 O O . THR A 1 92 ? 13.189 2.290 -2.019 1.00 79.25 92 THR A O 1
ATOM 718 N N . SER A 1 93 ? 11.806 3.601 -3.200 1.00 78.31 93 SER A N 1
ATOM 719 C CA . SER A 1 93 ? 10.633 3.433 -2.331 1.00 78.31 93 SER A CA 1
ATOM 720 C C . SER A 1 93 ? 9.925 2.080 -2.498 1.00 78.31 93 SER A C 1
ATOM 722 O O . SER A 1 93 ? 9.004 1.760 -1.751 1.00 78.31 93 SER A O 1
ATOM 724 N N . LEU A 1 94 ? 10.338 1.273 -3.478 1.00 69.31 94 LEU A N 1
ATOM 725 C CA . LEU A 1 94 ? 9.939 -0.125 -3.592 1.00 69.31 94 LEU A CA 1
ATOM 726 C C . LEU A 1 94 ? 10.821 -0.954 -2.654 1.00 69.31 94 LEU A C 1
ATOM 728 O O . LEU A 1 94 ? 12.032 -0.991 -2.845 1.00 69.31 94 LEU A O 1
ATOM 732 N N . ILE A 1 95 ? 10.183 -1.566 -1.655 1.00 55.50 95 ILE A N 1
ATOM 733 C CA . ILE A 1 95 ? 10.760 -2.414 -0.593 1.00 55.50 95 ILE A CA 1
ATOM 734 C C . ILE A 1 95 ? 11.936 -3.280 -1.075 1.00 55.50 95 ILE A C 1
ATOM 736 O O . ILE A 1 95 ? 11.766 -3.991 -2.096 1.00 55.50 95 ILE A O 1
#

Secondary structure (DSSP, 8-state):
----------GGGS--SSS-HHHHHHHHHTT-S-EEEEE-S----B-TTS-BHHHHHHHHHHHTTPPEEEEE-S-GGGS-GGGS-SSHHHHHS--